Protein AF-A0A496DZN1-F1 (afdb_monomer)

Secondary structure (DSSP, 8-state):
-EEETTEE--GGG--EEETTEEEETTEEEEPPGGGHHHHHHHHHHHHHT--

Foldseek 3Di:
DDQDPPDDDDLVQFPDDDPQWTDRPPDTHGGDPVCVVVSVVVNVVVVVVPD

Mean predicted aligned error: 4.65 Å

pLDDT: mean 84.5, std 10.18, range [43.19, 92.19]

Sequence (51 aa):
MQVHRSFIVNLSYVQAIEGNLLIIGEHKIPVSRPLREEVYKSIVNNQLIQR

Nearest PDB structures (foldseek):
  6f7s-assembly1_C  TM=3.050E-01  e=7.153E+00  Homo sapiens
  6f7s-assembly2_D  TM=2.974E-01  e=7.677E+00  Homo sapiens
  3gxw-assembly4_D  TM=3.075E-01  e=8.240E+00  Nakaseomyces glabratus

Structure (mmCIF, N/CA/C/O backbone):
data_AF-A0A496DZN1-F1
#
_entry.id   AF-A0A496DZN1-F1
#
loop_
_atom_site.group_PDB
_atom_site.id
_atom_site.type_symbol
_atom_site.label_atom_id
_atom_site.label_alt_id
_atom_site.label_comp_id
_atom_site.label_asym_id
_atom_site.label_entity_id
_atom_site.label_seq_id
_atom_site.pdbx_PDB_ins_code
_atom_site.Cartn_x
_atom_site.Cartn_y
_atom_site.Cartn_z
_atom_site.occupancy
_atom_site.B_iso_or_equiv
_atom_site.auth_seq_id
_atom_site.auth_comp_id
_atom_site.auth_asym_id
_atom_site.auth_atom_id
_atom_site.pdbx_PDB_model_num
ATOM 1 N N . MET A 1 1 ? -1.229 7.402 -3.114 1.00 83.75 1 MET A N 1
ATOM 2 C CA . MET A 1 1 ? 0.236 7.215 -3.090 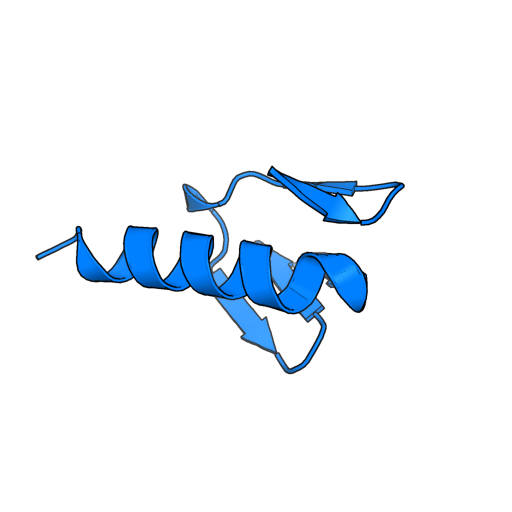1.00 83.75 1 MET A CA 1
ATOM 3 C C . MET A 1 1 ? 0.623 6.164 -4.114 1.00 83.75 1 MET A C 1
ATOM 5 O O . MET A 1 1 ? -0.058 5.146 -4.210 1.00 83.75 1 MET A O 1
ATOM 9 N N . GLN A 1 2 ? 1.660 6.421 -4.909 1.00 89.12 2 GLN A N 1
ATOM 10 C CA . GLN A 1 2 ? 2.166 5.438 -5.864 1.00 89.12 2 GLN A CA 1
ATOM 11 C C . GLN A 1 2 ? 3.002 4.398 -5.111 1.00 89.12 2 GLN A C 1
ATOM 13 O O . GLN A 1 2 ? 3.993 4.739 -4.479 1.00 89.12 2 GLN A O 1
ATOM 18 N N . VAL A 1 3 ? 2.583 3.135 -5.156 1.00 89.94 3 VAL A N 1
ATOM 19 C CA . VAL A 1 3 ? 3.272 2.015 -4.472 1.00 89.94 3 VAL A CA 1
ATOM 20 C C . VAL A 1 3 ? 4.023 1.124 -5.458 1.00 89.94 3 VAL A C 1
ATOM 22 O O . VAL A 1 3 ? 4.932 0.377 -5.096 1.00 89.94 3 VAL A O 1
ATOM 25 N N . HIS A 1 4 ? 3.646 1.229 -6.729 1.00 90.56 4 HIS A N 1
ATOM 26 C CA . HIS A 1 4 ? 4.241 0.540 -7.857 1.00 90.56 4 HIS A CA 1
ATOM 27 C C . HIS A 1 4 ? 4.104 1.425 -9.095 1.00 90.56 4 HIS A C 1
ATOM 29 O O . HIS A 1 4 ? 3.173 2.224 -9.188 1.00 90.56 4 HIS A O 1
ATOM 35 N N . ARG A 1 5 ? 4.951 1.223 -10.110 1.00 85.81 5 ARG A N 1
ATOM 36 C CA . ARG A 1 5 ? 4.848 1.962 -11.385 1.00 85.81 5 ARG A CA 1
ATOM 37 C C . ARG A 1 5 ? 3.459 1.881 -12.040 1.00 85.81 5 ARG A C 1
ATOM 39 O O . ARG A 1 5 ? 3.073 2.785 -12.764 1.00 85.81 5 ARG A O 1
ATOM 46 N N . SER A 1 6 ? 2.720 0.807 -11.761 1.00 89.38 6 SER A N 1
ATOM 47 C CA . SER A 1 6 ? 1.392 0.523 -12.326 1.00 89.38 6 SER A CA 1
ATOM 48 C C . SER A 1 6 ? 0.241 0.712 -11.334 1.00 89.38 6 SER A C 1
ATOM 50 O O . SER A 1 6 ? -0.904 0.528 -11.725 1.00 89.38 6 SER A O 1
AT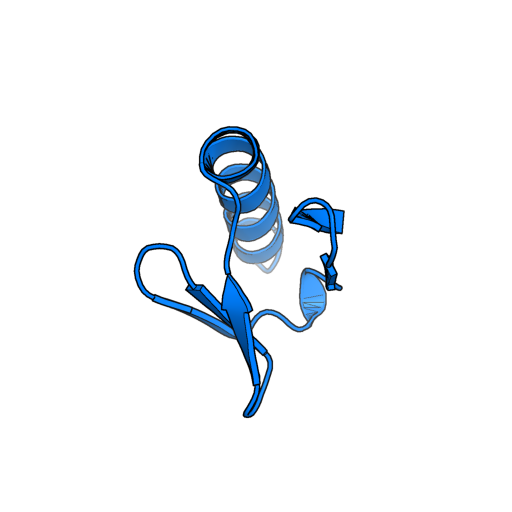OM 52 N N . PHE A 1 7 ? 0.518 1.029 -10.063 1.00 88.94 7 PHE A N 1
ATOM 53 C CA . PHE A 1 7 ? -0.508 1.050 -9.019 1.00 88.94 7 PHE A CA 1
ATOM 54 C C . PHE A 1 7 ? -0.401 2.291 -8.135 1.00 88.94 7 PHE A C 1
ATOM 56 O O . PH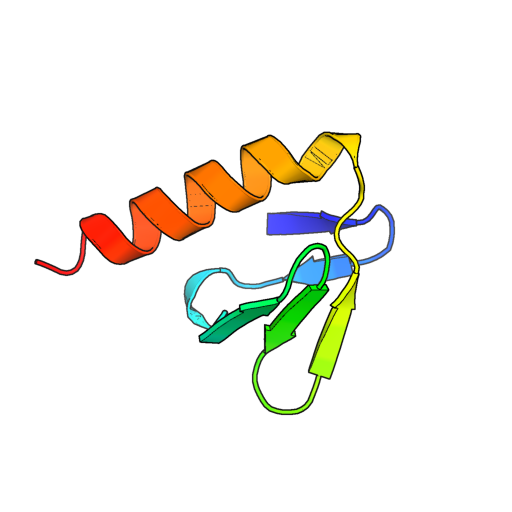E A 1 7 ? 0.651 2.601 -7.567 1.00 88.94 7 PHE A O 1
ATOM 63 N N . ILE A 1 8 ? -1.540 2.958 -7.974 1.00 90.00 8 ILE A N 1
ATOM 64 C CA . ILE A 1 8 ? -1.751 4.043 -7.020 1.00 90.00 8 ILE A CA 1
ATOM 65 C C . ILE A 1 8 ? -2.803 3.559 -6.031 1.00 90.00 8 ILE A C 1
ATOM 67 O O . ILE A 1 8 ? -3.852 3.067 -6.437 1.00 90.00 8 ILE A O 1
ATOM 71 N N . VAL A 1 9 ? -2.520 3.695 -4.738 1.00 89.12 9 VAL A N 1
ATOM 72 C CA . VAL A 1 9 ? -3.422 3.246 -3.671 1.00 89.12 9 VAL A CA 1
ATOM 73 C C . VAL A 1 9 ? -3.744 4.373 -2.707 1.00 89.12 9 VAL A C 1
ATOM 75 O O . VAL A 1 9 ? -2.973 5.328 -2.553 1.00 89.12 9 VAL A O 1
ATOM 78 N N . ASN A 1 10 ? -4.883 4.244 -2.035 1.00 88.62 10 ASN A N 1
ATOM 79 C CA . ASN A 1 10 ? -5.246 5.112 -0.930 1.00 88.62 10 ASN A CA 1
ATOM 80 C C . ASN A 1 10 ? -4.731 4.511 0.386 1.00 88.62 10 ASN A C 1
ATOM 82 O O . ASN A 1 10 ? -5.110 3.400 0.748 1.00 88.62 10 ASN A O 1
ATOM 86 N N . LEU A 1 11 ? -3.871 5.252 1.087 1.00 85.19 11 LEU A N 1
ATOM 87 C CA . LEU A 1 11 ? -3.223 4.803 2.321 1.00 85.19 11 LEU A CA 1
ATOM 88 C C . LEU A 1 11 ? -4.211 4.596 3.473 1.00 85.19 11 LEU A C 1
ATOM 90 O O . LEU A 1 11 ? -3.990 3.723 4.303 1.00 85.19 11 LEU A O 1
ATOM 94 N N . SER A 1 12 ? -5.315 5.347 3.505 1.00 85.50 12 SER A N 1
ATOM 95 C CA . SER A 1 12 ? -6.319 5.245 4.572 1.00 85.50 12 SER A CA 1
ATOM 96 C C . SER A 1 12 ? -7.102 3.931 4.547 1.00 85.50 12 SER A C 1
ATOM 98 O O . SER A 1 12 ? -7.687 3.555 5.554 1.00 85.50 12 SER A O 1
ATOM 100 N N . TYR A 1 13 ? -7.112 3.236 3.406 1.00 86.44 13 TYR A N 1
ATOM 101 C CA . TYR A 1 13 ? -7.805 1.956 3.226 1.00 86.44 13 TYR A CA 1
ATOM 102 C C . TYR A 1 13 ? -6.861 0.751 3.284 1.00 86.44 13 TYR A C 1
ATOM 104 O O . TYR A 1 13 ? -7.304 -0.386 3.121 1.00 86.44 13 TYR A O 1
ATOM 112 N N . VAL A 1 14 ? -5.560 0.979 3.490 1.00 87.00 14 VAL A N 1
ATOM 113 C CA . VAL A 1 14 ? -4.604 -0.112 3.674 1.00 87.00 14 VAL A CA 1
ATOM 114 C C . VAL A 1 14 ? -4.885 -0.765 5.020 1.00 87.00 14 VAL A C 1
ATOM 116 O O . VAL A 1 14 ? -4.805 -0.114 6.059 1.00 87.00 14 VAL A O 1
ATOM 119 N N . GLN A 1 15 ? -5.221 -2.052 4.993 1.00 88.56 15 GLN A N 1
ATOM 120 C CA . GLN A 1 15 ? -5.556 -2.807 6.200 1.00 88.56 15 GLN A CA 1
ATOM 121 C C . GLN A 1 15 ? -4.315 -3.429 6.829 1.00 88.56 15 GLN A C 1
ATOM 123 O O . GLN A 1 15 ? -4.154 -3.406 8.045 1.00 88.56 15 GLN A O 1
ATOM 128 N N . ALA A 1 16 ? -3.434 -3.986 5.997 1.00 84.88 16 ALA A N 1
ATOM 129 C CA . ALA A 1 16 ? -2.228 -4.655 6.455 1.00 84.88 16 ALA A CA 1
ATOM 130 C C . ALA A 1 16 ? -1.135 -4.650 5.381 1.00 84.88 16 ALA A C 1
ATOM 132 O O . ALA A 1 16 ? -1.393 -4.451 4.190 1.00 84.88 16 ALA A O 1
ATOM 133 N N . ILE A 1 17 ? 0.095 -4.909 5.822 1.00 86.44 17 ILE A N 1
ATOM 134 C CA . ILE A 1 17 ? 1.255 -5.134 4.960 1.00 86.44 17 ILE A CA 1
ATOM 135 C C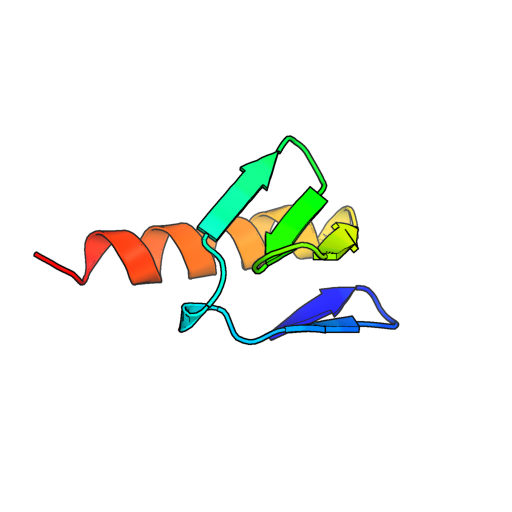 . ILE A 1 17 ? 1.768 -6.549 5.236 1.00 86.44 17 ILE A C 1
ATOM 137 O O . ILE A 1 17 ? 2.204 -6.842 6.346 1.00 86.44 17 ILE A O 1
ATOM 141 N N . GLU A 1 18 ? 1.749 -7.414 4.225 1.00 86.88 18 GLU A N 1
ATOM 142 C CA . GLU A 1 18 ? 2.349 -8.751 4.277 1.00 86.88 18 GLU A CA 1
ATOM 143 C C . GLU A 1 18 ? 3.623 -8.762 3.424 1.00 86.88 18 GLU A C 1
ATOM 145 O O . GLU A 1 18 ? 3.586 -8.913 2.201 1.00 86.88 18 GLU A O 1
ATOM 150 N N . GLY A 1 19 ? 4.778 -8.562 4.064 1.00 85.56 19 GLY A N 1
ATOM 151 C CA . GLY A 1 19 ? 6.072 -8.529 3.380 1.00 85.56 19 GLY A CA 1
ATOM 152 C C . GLY A 1 19 ? 6.181 -7.374 2.376 1.00 85.56 19 GLY A C 1
ATOM 153 O O . GLY A 1 19 ? 6.412 -6.228 2.756 1.00 85.56 19 GLY A O 1
ATOM 154 N N . ASN A 1 20 ? 6.065 -7.681 1.082 1.00 87.19 20 ASN A N 1
ATOM 155 C CA . ASN A 1 20 ? 6.081 -6.721 -0.031 1.00 87.19 20 ASN A CA 1
ATOM 156 C C . ASN A 1 20 ? 4.706 -6.533 -0.702 1.00 87.19 20 ASN A C 1
ATOM 158 O O . ASN A 1 20 ? 4.634 -5.947 -1.786 1.00 87.19 20 ASN A O 1
ATOM 162 N N . LEU A 1 21 ? 3.639 -7.044 -0.087 1.00 89.19 21 LEU A N 1
ATOM 163 C CA . LEU A 1 21 ? 2.261 -6.911 -0.546 1.00 89.19 21 LEU A CA 1
ATOM 164 C C . LEU A 1 21 ? 1.478 -6.015 0.416 1.00 89.19 21 LEU A C 1
ATOM 166 O O . LEU A 1 21 ? 1.552 -6.174 1.633 1.00 89.19 21 LEU A O 1
ATOM 170 N N . LEU A 1 22 ? 0.702 -5.089 -0.139 1.00 89.31 22 LEU A N 1
ATOM 171 C CA . LEU A 1 22 ? -0.312 -4.338 0.596 1.00 89.31 22 LEU A CA 1
ATOM 172 C C . LEU A 1 22 ? -1.649 -5.050 0.468 1.00 89.31 22 LEU A C 1
ATOM 174 O O . LEU A 1 22 ? -2.046 -5.416 -0.639 1.00 89.31 22 LEU A O 1
ATOM 178 N N . ILE A 1 23 ? -2.343 -5.201 1.589 1.00 90.50 23 ILE A N 1
ATOM 179 C CA . ILE A 1 23 ? -3.692 -5.755 1.639 1.00 90.50 23 ILE A CA 1
ATOM 180 C C . ILE A 1 23 ? -4.684 -4.604 1.724 1.00 90.50 23 ILE A C 1
ATOM 182 O O . ILE A 1 23 ? -4.663 -3.806 2.668 1.00 90.50 23 ILE A O 1
ATOM 186 N N . ILE A 1 24 ? -5.555 -4.531 0.721 1.00 90.38 24 ILE A N 1
ATOM 187 C CA . ILE A 1 24 ? -6.655 -3.572 0.649 1.00 90.38 24 ILE A CA 1
ATOM 188 C C . ILE A 1 24 ? -7.931 -4.363 0.367 1.00 90.38 24 ILE A C 1
ATOM 190 O O . ILE A 1 24 ? -8.207 -4.734 -0.777 1.00 90.38 24 ILE A O 1
ATOM 194 N N . GLY A 1 25 ? -8.693 -4.659 1.422 1.00 87.19 25 GLY A N 1
ATOM 195 C CA . GLY A 1 25 ? -9.820 -5.587 1.332 1.00 87.19 25 GLY A CA 1
ATOM 196 C C . GLY A 1 25 ? -9.357 -6.949 0.813 1.00 87.19 25 GLY A C 1
ATOM 197 O O . GLY A 1 25 ? -8.441 -7.547 1.368 1.00 87.19 25 GLY A O 1
ATOM 198 N N . GLU A 1 26 ? -9.950 -7.408 -0.287 1.00 89.12 26 GLU A N 1
ATOM 199 C CA . GLU A 1 26 ? -9.608 -8.688 -0.927 1.00 89.12 26 GLU A CA 1
ATOM 200 C C . GLU A 1 26 ? -8.435 -8.597 -1.921 1.00 89.12 26 GLU A C 1
ATOM 202 O O . GLU A 1 26 ? -7.972 -9.613 -2.441 1.00 89.12 26 GLU A O 1
ATOM 207 N N . HIS A 1 27 ? -7.921 -7.393 -2.194 1.00 89.44 27 HIS A N 1
ATOM 208 C CA . HIS A 1 27 ? -6.867 -7.186 -3.183 1.00 89.44 27 HIS A CA 1
ATOM 209 C C . HIS A 1 27 ? -5.483 -7.143 -2.534 1.00 89.44 27 HIS A C 1
ATOM 211 O O . HIS A 1 27 ? -5.257 -6.449 -1.539 1.00 89.44 27 HIS A O 1
ATOM 217 N N . LYS A 1 28 ? -4.531 -7.842 -3.161 1.00 91.25 28 LYS A N 1
ATOM 218 C CA . LYS A 1 28 ? -3.111 -7.824 -2.794 1.00 91.25 28 LYS A CA 1
ATOM 219 C C . LYS A 1 28 ? -2.319 -7.043 -3.833 1.00 91.25 28 LYS A C 1
ATOM 221 O O . LYS A 1 28 ? -2.271 -7.425 -5.001 1.00 91.25 28 LYS A O 1
ATOM 226 N N . ILE A 1 29 ? -1.693 -5.952 -3.409 1.00 91.19 29 ILE A N 1
ATOM 227 C CA . ILE A 1 29 ? -1.025 -5.008 -4.307 1.00 91.19 29 ILE A CA 1
ATOM 228 C C . ILE A 1 29 ? 0.484 -5.084 -4.074 1.00 91.19 29 ILE A C 1
ATOM 230 O O . ILE A 1 29 ? 0.937 -4.844 -2.953 1.00 91.19 29 ILE A O 1
ATOM 234 N N . PRO A 1 30 ? 1.286 -5.411 -5.099 1.00 92.19 30 PRO A N 1
ATOM 235 C CA . PRO A 1 30 ? 2.731 -5.494 -4.954 1.00 92.19 30 PRO A CA 1
ATOM 236 C C . PRO A 1 30 ? 3.355 -4.108 -4.822 1.00 92.19 30 PRO A C 1
ATOM 238 O O . PRO A 1 30 ? 3.046 -3.195 -5.586 1.00 92.19 30 PRO A O 1
ATOM 241 N N . VAL A 1 31 ? 4.290 -3.978 -3.884 1.00 91.69 31 VAL A N 1
ATOM 242 C CA . VAL A 1 31 ? 5.082 -2.761 -3.685 1.00 91.69 31 VAL A CA 1
ATOM 243 C C . VAL A 1 31 ? 6.433 -2.914 -4.371 1.00 91.69 31 VAL A C 1
ATOM 245 O O . VAL A 1 31 ? 7.146 -3.905 -4.182 1.00 91.69 31 VAL A O 1
ATOM 248 N N . SER A 1 32 ? 6.812 -1.919 -5.172 1.00 90.81 32 SER A N 1
ATOM 249 C CA . SER A 1 32 ? 8.141 -1.876 -5.782 1.00 90.81 32 SER A CA 1
ATOM 250 C C . SER A 1 32 ? 9.217 -1.694 -4.709 1.00 90.81 32 SER A C 1
ATOM 252 O O . SER A 1 32 ? 9.096 -0.836 -3.841 1.00 90.81 32 SER A O 1
ATOM 254 N N . ARG A 1 3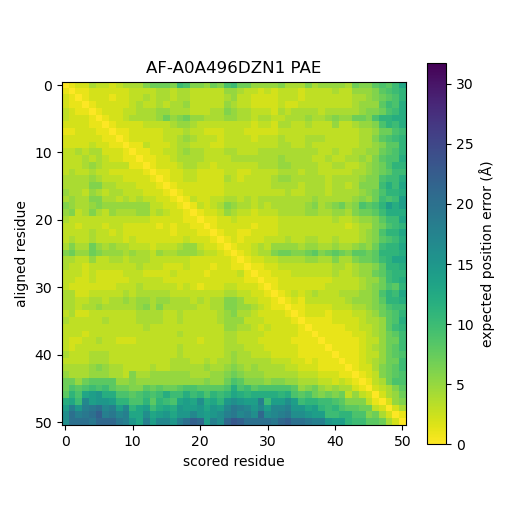3 ? 10.327 -2.437 -4.819 1.00 88.06 33 ARG A N 1
ATOM 255 C CA . ARG A 1 33 ? 11.491 -2.331 -3.915 1.00 88.06 33 ARG A CA 1
ATOM 256 C C . ARG A 1 33 ? 11.942 -0.889 -3.610 1.00 88.06 33 ARG A C 1
ATOM 258 O O . ARG A 1 33 ? 12.076 -0.601 -2.425 1.00 88.06 33 ARG A O 1
ATOM 265 N N . PRO A 1 34 ? 12.143 0.010 -4.599 1.00 88.19 34 PRO A N 1
ATOM 266 C CA . PRO A 1 34 ? 12.583 1.380 -4.313 1.00 88.19 34 PRO A CA 1
ATOM 267 C C . PRO A 1 34 ? 11.549 2.200 -3.530 1.00 88.19 34 PRO A C 1
ATOM 269 O O . PRO A 1 34 ? 11.923 3.019 -2.705 1.00 88.19 34 PRO A O 1
ATOM 272 N N . LEU A 1 35 ? 10.255 1.948 -3.746 1.00 87.44 35 LEU A N 1
ATOM 273 C CA . LEU A 1 35 ? 9.162 2.673 -3.090 1.00 87.44 35 LEU A CA 1
ATOM 274 C C . LEU A 1 35 ? 8.801 2.075 -1.725 1.00 87.44 35 LEU A C 1
ATOM 276 O O . LEU A 1 35 ? 8.036 2.667 -0.973 1.00 87.44 35 LEU A O 1
ATOM 280 N N . ARG A 1 36 ? 9.346 0.901 -1.380 1.00 86.06 36 ARG A N 1
ATOM 281 C CA . ARG A 1 36 ? 8.975 0.166 -0.166 1.00 86.06 36 ARG A CA 1
ATOM 282 C C . ARG A 1 36 ? 9.173 0.997 1.094 1.00 86.0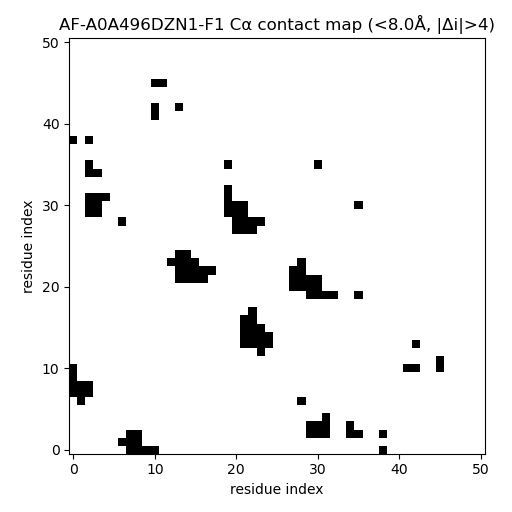6 36 ARG A C 1
ATOM 284 O O . ARG A 1 36 ? 8.291 1.014 1.940 1.00 86.06 36 ARG A O 1
ATOM 291 N N . GLU A 1 37 ? 10.318 1.659 1.225 1.00 88.50 37 GLU A N 1
ATOM 292 C CA . GLU A 1 37 ? 10.639 2.422 2.434 1.00 88.50 37 GLU A CA 1
ATOM 293 C C . GLU A 1 37 ? 9.734 3.648 2.595 1.00 88.50 37 GLU A C 1
ATOM 295 O O . GLU A 1 37 ? 9.237 3.913 3.689 1.00 88.50 37 GLU A O 1
ATOM 300 N N . GLU A 1 38 ? 9.472 4.353 1.495 1.00 89.19 38 GLU A N 1
ATOM 301 C CA . GLU A 1 38 ? 8.583 5.513 1.466 1.00 89.19 38 GLU A CA 1
ATOM 302 C C . GLU A 1 38 ? 7.156 5.113 1.856 1.00 89.19 38 GLU A C 1
ATOM 304 O O . GLU A 1 38 ? 6.570 5.685 2.773 1.00 89.19 38 GLU A O 1
ATOM 309 N N . VAL A 1 39 ? 6.633 4.056 1.228 1.00 87.81 39 VAL A N 1
ATOM 310 C CA . VAL A 1 39 ? 5.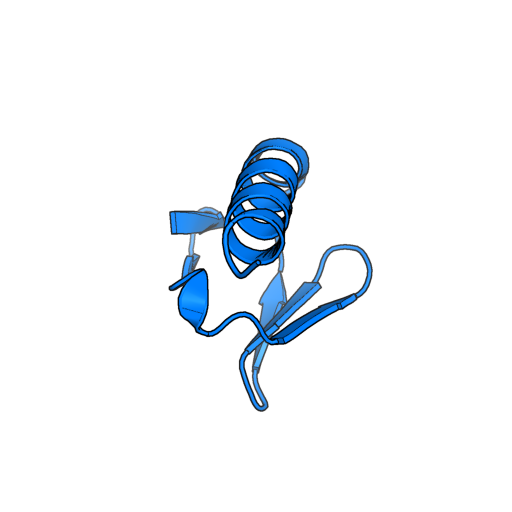298 3.512 1.503 1.00 87.81 39 VAL A CA 1
ATOM 311 C C . VAL A 1 39 ? 5.171 3.075 2.960 1.00 87.81 39 VAL A C 1
ATOM 313 O O . VAL A 1 39 ? 4.172 3.383 3.607 1.00 87.81 39 VAL A O 1
ATOM 316 N N . TYR A 1 40 ? 6.194 2.412 3.504 1.00 86.81 40 TYR A N 1
ATOM 317 C CA . TYR A 1 40 ? 6.190 1.969 4.896 1.00 86.81 40 TYR A CA 1
ATOM 318 C C . TYR A 1 40 ? 6.160 3.152 5.870 1.00 86.81 40 TYR A C 1
ATOM 320 O O . TYR A 1 40 ? 5.341 3.171 6.787 1.00 86.81 40 TYR A O 1
ATOM 328 N N . LYS A 1 41 ? 6.993 4.177 5.639 1.00 88.19 41 LYS A N 1
ATOM 329 C CA . LYS A 1 41 ? 6.999 5.415 6.435 1.00 88.19 41 LYS A CA 1
ATOM 330 C C . LYS A 1 41 ? 5.641 6.113 6.398 1.00 88.19 41 LYS A C 1
ATOM 332 O O . LYS A 1 41 ? 5.134 6.508 7.446 1.00 88.19 41 LYS A O 1
ATOM 337 N N . SER A 1 42 ? 5.028 6.226 5.222 1.00 86.94 42 SER A N 1
ATOM 338 C CA . SER A 1 42 ? 3.715 6.856 5.075 1.00 86.94 42 SER A CA 1
ATOM 339 C C . SER A 1 42 ? 2.603 6.079 5.779 1.00 86.94 42 SER A C 1
ATOM 341 O O . SER A 1 42 ? 1.768 6.701 6.430 1.00 86.94 42 SER A O 1
ATOM 343 N N . ILE A 1 43 ? 2.598 4.743 5.707 1.00 84.12 43 ILE A N 1
ATOM 344 C CA . ILE A 1 43 ? 1.590 3.917 6.393 1.00 84.12 43 ILE A CA 1
ATOM 345 C C . ILE A 1 43 ? 1.761 3.998 7.913 1.00 84.12 43 ILE A C 1
ATOM 347 O O . ILE A 1 43 ? 0.785 4.238 8.622 1.00 84.12 43 ILE A O 1
ATOM 351 N N . VAL A 1 44 ? 2.994 3.856 8.413 1.00 83.00 44 VAL A N 1
ATOM 3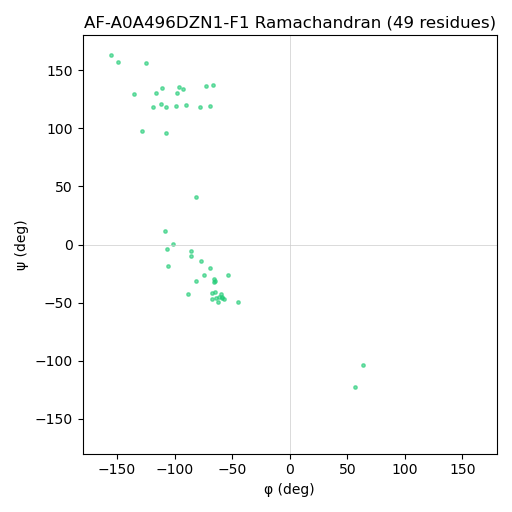52 C CA . VAL A 1 44 ? 3.294 3.928 9.851 1.00 83.00 44 VAL A CA 1
ATOM 353 C C . VAL A 1 44 ? 2.926 5.298 10.418 1.00 83.00 44 VAL A C 1
ATOM 355 O O . VAL A 1 44 ? 2.244 5.361 11.438 1.00 83.00 44 VAL A O 1
ATOM 358 N N . ASN A 1 45 ? 3.287 6.390 9.737 1.00 80.81 45 ASN A N 1
ATOM 359 C CA . ASN A 1 45 ? 2.865 7.731 10.145 1.00 80.81 45 ASN A CA 1
ATOM 360 C C . ASN A 1 45 ? 1.337 7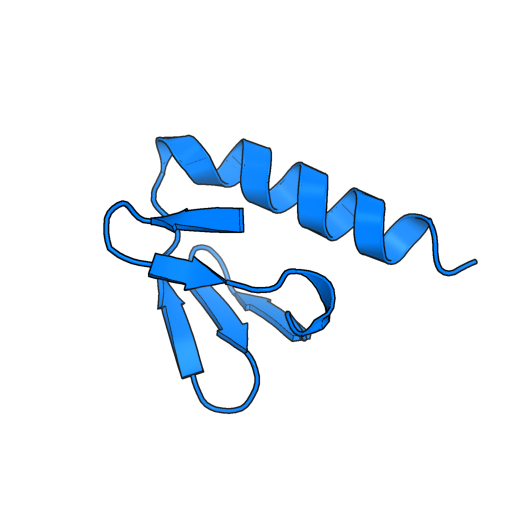.845 10.186 1.00 80.81 45 ASN A C 1
ATOM 362 O O . ASN A 1 45 ? 0.792 8.319 11.176 1.00 80.81 45 ASN A O 1
ATOM 366 N N . ASN A 1 46 ? 0.631 7.357 9.164 1.00 73.31 46 ASN A N 1
ATOM 367 C CA . ASN A 1 46 ? -0.826 7.464 9.113 1.00 73.31 46 ASN A CA 1
ATOM 368 C C . ASN A 1 46 ? -1.531 6.668 10.230 1.00 73.31 46 ASN A C 1
ATOM 370 O O . ASN A 1 46 ? -2.585 7.083 10.703 1.00 73.31 46 ASN A O 1
ATOM 374 N N . GLN A 1 47 ? -0.960 5.544 10.677 1.00 67.25 47 GLN A N 1
ATOM 375 C CA . GLN A 1 47 ? -1.507 4.758 11.792 1.00 67.25 47 GLN A CA 1
ATOM 376 C C . GLN A 1 47 ? -1.121 5.307 13.174 1.00 67.25 47 GLN A C 1
ATOM 378 O O . GLN A 1 47 ? -1.913 5.200 14.106 1.00 67.25 47 GLN A O 1
ATOM 383 N N . LEU A 1 48 ? 0.058 5.923 13.319 1.00 58.75 48 LEU A N 1
ATOM 384 C CA . LEU A 1 48 ? 0.509 6.513 14.587 1.00 58.75 48 LEU A CA 1
ATOM 385 C C . LEU A 1 48 ? -0.203 7.828 14.937 1.00 58.75 48 LEU A C 1
ATOM 387 O O . LEU A 1 48 ? -0.312 8.149 16.118 1.00 58.75 48 LEU A O 1
ATOM 391 N N . ILE A 1 49 ? -0.703 8.566 13.939 1.00 58.00 49 ILE A N 1
ATOM 392 C CA . ILE A 1 49 ? -1.448 9.822 14.146 1.00 58.00 49 ILE A CA 1
ATOM 393 C C . ILE A 1 49 ? -2.895 9.556 14.618 1.00 58.00 49 ILE A C 1
ATOM 395 O O . ILE A 1 49 ? -3.541 10.460 15.132 1.00 58.00 49 ILE A O 1
ATOM 399 N N . GLN A 1 50 ? -3.407 8.322 14.522 1.00 52.84 50 GLN A N 1
ATOM 400 C CA . GLN A 1 50 ? -4.744 7.959 15.027 1.00 52.84 50 GLN A CA 1
ATOM 401 C C . GLN A 1 50 ? -4.775 7.674 16.544 1.00 52.84 50 GLN A C 1
ATOM 403 O O . GLN A 1 50 ? -5.419 6.719 16.980 1.00 52.84 50 GLN A O 1
ATOM 408 N N . ARG A 1 51 ? -4.070 8.475 17.351 1.00 43.19 51 ARG A N 1
ATOM 409 C CA . ARG A 1 51 ? -4.139 8.424 18.820 1.00 43.19 51 ARG A CA 1
ATOM 410 C C . ARG A 1 51 ? -4.838 9.640 19.397 1.00 43.19 51 ARG A C 1
ATOM 412 O O . ARG A 1 51 ? -4.533 10.758 18.935 1.00 43.19 51 ARG A O 1
#

Solvent-accessible surface area (backbone atoms only — not comparable to full-atom values): 3126 Å² total; per-residue (Å²): 88,74,39,28,102,90,41,73,47,64,70,92,58,53,74,48,73,60,92,57,30,38,30,43,84,94,46,76,44,67,44,36,77,87,40,42,64,60,53,49,53,54,48,52,50,63,61,66,68,76,111

Radius of gyration: 10.21 Å; Cα contacts (8 Å, |Δi|>4): 59; chains: 1; bounding box: 22×19×31 Å